Protein 5Y6H (pdb70)

InterPro domains:
  IPR009875 PilZ domain [PF07238] (112-229)
  IPR009926 Type III secretion system flagellar brake protein YcgR, PilZN domain [PF07317] (8-109)
  IPR012349 FMN-binding split barrel [G3DSA:2.30.110.10] (6-112)
  IPR023787 Type III secretion system flagellar brake protein YcgR [MF_01457] (3-239)

Radius of gyration: 13.2 Å; Cα contacts (8 Å, |Δi|>4): 223; chains: 1; bounding box: 31×25×35 Å

Organism: Escherichia coli (strain K12) (NCBI:txid83333)

Nearest PDB structures (foldseek):
  5y6h-assembly1_A  TM=1.009E+00  e=2.048E-22  Escherichia coli K-12
  5y6f-assembly1_A  TM=9.804E-01  e=1.167E-18  Escherichia coli K-12
  5kec-assembly3_A  TM=7.483E-01  e=4.874E-06  Klebsiella pneumoniae
  5ked-assembly1_D  TM=7.718E-01  e=2.531E-05  Klebsiella pneumoniae
  5ejl-assembly1_A  TM=8.462E-01  e=8.705E-05  Klebsiella pneumoniae

B-factor: mean 30.2, std 13.94, range [12.9, 83.67]

Foldseek 3Di:
DPCVQKDAALVRLLVVVVVQQVVFFWKWKDADPDIFIWTFPDDDSFKTKIGDGPDVVVRVVQQPGQKIWMWGDDPQKMKIDMFGHWDWDDDPRDIITMGTGGSMMGTDND

Sequence (110 aa):
YHEQFLKQNPLAVLGVLRDLHKAAIPLRLSWNGGQLISKLLAITPDKLVLDFGSQAEDNIAVLKAQHITITAETQGAKVEFTVEQLQQSEYLQLPAFITVPPPTLWFVLE

GO terms:
  GO:0035438 cyclic-di-GMP binding (F, IDA)
  GO:0071945 regulation of bacterial-type flagellum-dependent cell motility by regulation of motor speed (P, IGI)
  GO:0005515 protein binding (F, IPI)
  GO:0071973 bacterial-type flagellum-dependent cell motility (P, EXP)
  GO:1902201 negative regulation of bacterial-type flagellum-dependent cell motility (P, IMP)
  GO:0071973 bacterial-type flagellum-dependent cell motility (P, I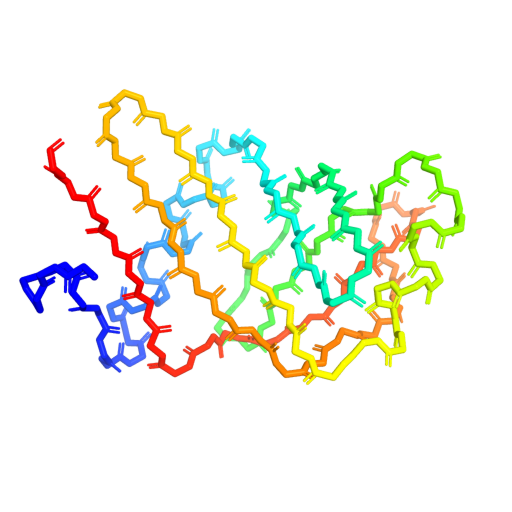MP)

Solvent-accessible surface area: 6843 Å² total; per-residue (Å²): 117,120,133,132,20,52,70,122,80,110,152,34,2,30,35,14,0,107,98,10,69,176,60,54,31,79,2,108,0,33,30,162,78,31,99,10,102,6,70,7,50,16,19,46,84,113,82,0,7,0,48,40,10,111,97,67,114,36,8,118,27,0,54,166,21,145,116,0,42,0,19,5,106,64,181,59,24,56,8,36,6,62,6,130,105,4,104,111,49,129,78,146,172,114,55,0,0,52,9,92,34,8,111,51,0,58,56,5,110,148

Structure (mmCIF, N/CA/C/O backbone):
data_5Y6H
#
_entry.id   5Y6H
#
_cell.length_a   91.960
_cell.length_b   91.960
_cell.length_c   32.530
_cell.angle_alpha   90.00
_cell.angle_beta   90.00
_cell.angle_gamma   120.00
#
_symmetry.space_group_name_H-M   'H 3'
#
loop_
_entity.id
_entity.type
_entity.pdbx_description
1 polymer 'Flagellar brake protein YcgR'
2 water water
#
loop_
_atom_site.group_PDB
_atom_site.id
_atom_site.type_symbol
_atom_site.label_atom_id
_atom_site.label_alt_id
_atom_site.label_comp_id
_atom_site.label_asym_id
_atom_site.label_entity_id
_atom_site.label_seq_id
_atom_site.pdbx_PDB_ins_code
_atom_site.Cartn_x
_atom_site.Cartn_y
_atom_site.Cartn_z
_atom_site.occupancy
_atom_site.B_iso_or_equiv
_atom_site.auth_seq_id
_atom_site.auth_comp_id
_atom_site.auth_asym_id
_atom_site.auth_atom_id
_atom_site.pdbx_PDB_model_num
ATOM 1 N N . TYR A 1 4 ? -3.690 -10.499 18.540 1.00 70.27 4 TYR A N 1
ATOM 2 C CA . TYR A 1 4 ? -5.137 -10.646 18.426 1.00 70.43 4 TYR A CA 1
ATOM 3 C C . TYR A 1 4 ? -5.749 -11.119 19.736 1.00 70.96 4 TYR A C 1
ATOM 4 O O . TYR A 1 4 ? -5.065 -11.717 20.570 1.00 69.66 4 TYR A O 1
ATOM 13 N N . HIS A 1 5 ? -7.042 -10.847 19.912 1.00 72.96 5 HIS A N 1
ATOM 14 C CA . HIS A 1 5 ? -7.752 -11.350 21.079 1.00 73.42 5 HIS A CA 1
ATOM 15 C C . HIS A 1 5 ? -7.736 -12.871 21.076 1.00 68.32 5 HIS A C 1
ATOM 16 O O . HIS A 1 5 ? -7.896 -13.508 20.031 1.00 64.85 5 HIS A O 1
ATOM 23 N N . GLU A 1 6 ? -7.544 -13.453 22.263 1.00 68.00 6 GLU A N 1
ATOM 24 C CA . GLU A 1 6 ? -7.460 -14.903 22.392 1.00 63.38 6 GLU A CA 1
ATOM 25 C C . GLU A 1 6 ? -8.741 -15.607 21.967 1.00 61.51 6 GLU A C 1
ATOM 26 O O . GLU A 1 6 ? -8.721 -16.829 21.785 1.00 57.36 6 GLU A O 1
ATOM 32 N N . GLN A 1 7 ? -9.842 -14.871 21.802 1.00 64.52 7 GLN A N 1
ATOM 33 C CA . GLN A 1 7 ? -11.076 -15.455 21.288 1.00 62.97 7 GLN A CA 1
ATOM 34 C C . GLN A 1 7 ? -10.864 -16.148 19.945 1.00 58.71 7 GLN A C 1
ATOM 35 O O . GLN A 1 7 ? -11.477 -17.185 19.666 1.00 55.69 7 GLN A O 1
ATOM 41 N N . PHE A 1 8 ? -9.996 -15.594 19.101 1.00 58.56 8 PHE A N 1
ATOM 42 C CA . PHE A 1 8 ? -9.832 -16.047 17.727 1.00 55.23 8 PHE A CA 1
ATOM 43 C C . PHE A 1 8 ? -8.775 -17.143 17.577 1.00 50.81 8 PHE A C 1
ATOM 44 O O . PHE A 1 8 ? -8.324 -17.404 16.456 1.00 48.32 8 PHE A O 1
ATOM 52 N N . LEU A 1 9 ? -8.389 -17.792 18.674 1.00 49.88 9 LEU A N 1
ATOM 53 C CA . LEU A 1 9 ? -7.334 -18.798 18.663 1.00 45.95 9 LEU A CA 1
ATOM 54 C C . LEU A 1 9 ? -7.925 -20.192 18.489 1.00 42.04 9 LEU A C 1
ATOM 55 O O . LEU A 1 9 ? -8.830 -20.586 19.230 1.00 42.58 9 LEU A O 1
ATOM 60 N N . LYS A 1 10 ? -7.419 -20.928 17.503 1.00 38.27 10 LYS A N 1
ATOM 61 C CA . LYS A 1 10 ? -7.702 -22.353 17.360 1.00 34.80 10 LYS A CA 1
ATOM 62 C C . LYS A 1 10 ? -6.468 -23.148 17.766 1.00 32.75 10 LYS A C 1
ATOM 63 O O . LYS A 1 10 ? -5.378 -22.925 17.229 1.00 31.41 10 LYS A O 1
ATOM 69 N N . GLN A 1 11 ? -6.643 -24.077 18.700 1.00 32.63 11 GLN A N 1
ATOM 70 C CA . GLN A 1 11 ? -5.513 -24.744 19.332 1.00 31.16 11 GLN A CA 1
ATOM 71 C C . GLN A 1 11 ? -5.472 -26.252 19.129 1.00 33.85 11 GLN A C 1
ATOM 72 O O . GLN A 1 11 ? -4.384 -26.813 18.974 1.00 40.69 11 GLN A O 1
ATOM 78 N N . ASN A 1 12 ? -6.636 -26.943 19.141 1.00 33.40 12 ASN A N 1
ATOM 79 C CA . ASN A 1 12 ? -6.497 -28.383 18.946 1.00 27.57 12 ASN A CA 1
ATOM 80 C C . ASN A 1 12 ? -6.436 -28.721 17.454 1.00 28.29 12 ASN A C 1
ATOM 81 O O . ASN A 1 12 ? -6.907 -27.946 16.615 1.00 27.82 12 ASN A O 1
ATOM 86 N N . PRO A 1 13 ? -5.840 -29.861 17.083 1.00 22.91 13 PRO A N 1
ATOM 87 C CA . PRO A 1 13 ? -5.584 -30.110 15.652 1.00 26.02 13 PRO A CA 1
ATOM 88 C C . PRO A 1 13 ? -6.844 -30.272 14.816 1.00 22.62 13 PRO A C 1
ATOM 89 O O . PRO A 1 13 ? -6.797 -30.009 13.608 1.00 20.29 13 PRO A O 1
ATOM 93 N N . LEU A 1 14 ? -7.963 -30.696 15.407 1.00 18.90 14 LEU A N 1
ATOM 94 C CA . LEU A 1 14 ? -9.198 -30.809 14.636 1.00 19.77 14 LEU A CA 1
ATOM 95 C C . LEU A 1 14 ? -9.712 -29.433 14.231 1.00 24.56 14 LEU A C 1
ATOM 96 O O . LEU A 1 14 ? -10.117 -29.223 13.081 1.00 21.39 14 LEU A O 1
ATOM 101 N N . ALA A 1 15 ? -9.703 -28.483 15.169 1.00 24.60 15 ALA A N 1
ATOM 102 C CA . ALA A 1 15 ? -10.189 -27.139 14.877 1.00 21.50 15 ALA A CA 1
ATOM 103 C C . ALA A 1 15 ? -9.287 -26.426 13.879 1.00 18.22 15 ALA A C 1
ATOM 104 O O . ALA A 1 15 ? -9.774 -25.678 13.022 1.00 20.51 15 ALA A O 1
ATOM 106 N N . VAL A 1 16 ? -7.970 -26.636 13.983 1.00 19.67 16 VAL A N 1
ATOM 107 C CA . VAL A 1 16 ? -7.035 -26.021 13.042 1.00 16.44 16 VAL A CA 1
ATOM 108 C C . VAL A 1 16 ? -7.277 -26.551 11.635 1.00 16.73 16 VAL A C 1
ATOM 109 O O . VAL A 1 16 ? -7.373 -25.784 10.669 1.00 17.21 16 VAL A O 1
ATOM 113 N N . LEU A 1 17 ? -7.376 -27.877 11.500 1.00 16.92 17 LEU A N 1
ATOM 114 C CA . LEU A 1 17 ? -7.586 -28.469 10.184 1.00 17.63 17 LEU A CA 1
ATOM 115 C C . LEU A 1 17 ? -8.918 -28.029 9.586 1.00 17.62 17 LEU A C 1
ATOM 116 O O . LEU A 1 17 ? -9.019 -27.818 8.373 1.00 18.41 17 LEU A O 1
ATOM 121 N N . GLY A 1 18 ? -9.949 -27.868 10.422 1.00 19.31 18 GLY A N 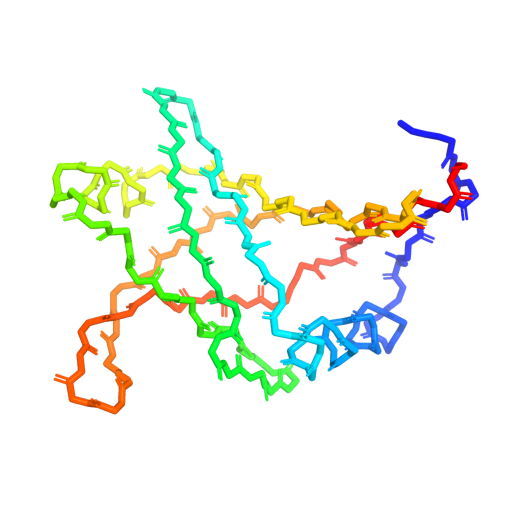1
ATOM 122 C CA . GLY A 1 18 ? -11.242 -27.442 9.906 1.00 20.23 18 GLY A CA 1
ATOM 123 C C . GLY A 1 18 ? -11.188 -26.096 9.208 1.00 20.16 18 GLY A C 1
ATOM 124 O O . GLY A 1 18 ? -11.800 -25.908 8.153 1.00 19.05 18 GLY A O 1
ATOM 125 N N . VAL A 1 19 ? -10.446 -25.144 9.778 1.00 18.57 19 VAL A N 1
ATOM 126 C CA . VAL A 1 19 ? -10.304 -23.838 9.141 1.00 17.93 19 VAL A CA 1
ATOM 127 C C . VAL A 1 19 ? -9.530 -23.965 7.836 1.00 16.31 19 VAL A C 1
ATOM 128 O O . VAL A 1 19 ? -9.864 -23.321 6.833 1.00 17.85 19 VAL A O 1
ATOM 132 N N . LEU A 1 20 ? -8.483 -24.794 7.830 1.00 17.55 20 LEU A N 1
ATOM 133 C CA . LEU A 1 20 ? -7.677 -24.964 6.626 1.00 14.81 20 LEU A CA 1
ATOM 134 C C . LEU A 1 20 ? -8.490 -25.597 5.504 1.00 17.71 20 LEU A C 1
ATOM 135 O O . LEU A 1 20 ? -8.313 -25.252 4.329 1.00 17.45 20 LEU A O 1
ATOM 140 N N . ARG A 1 21 ? -9.389 -26.527 5.848 1.00 14.46 21 ARG A N 1
ATOM 141 C CA . ARG A 1 21 ? -10.274 -27.109 4.843 1.00 19.20 21 ARG A CA 1
ATOM 142 C C . ARG A 1 21 ? -11.161 -26.042 4.213 1.00 17.06 21 ARG A C 1
ATOM 143 O O . ARG A 1 21 ? -11.358 -26.032 2.992 1.00 17.96 21 ARG A O 1
ATOM 151 N N . ASP A 1 22 ? -11.707 -25.138 5.032 1.00 20.24 22 ASP A N 1
ATOM 152 C CA . ASP A 1 22 ? -12.523 -24.048 4.502 1.00 21.10 22 ASP A CA 1
ATOM 153 C C . ASP A 1 22 ? -11.690 -23.108 3.639 1.00 22.41 22 ASP A C 1
ATOM 154 O O . ASP A 1 22 ? -12.165 -22.617 2.606 1.00 20.98 22 ASP A O 1
ATOM 159 N N . LEU A 1 23 ? -10.450 -22.841 4.056 1.00 18.46 23 LEU A N 1
ATOM 160 C CA . LEU A 1 23 ? -9.559 -21.969 3.294 1.00 14.82 23 LEU A CA 1
ATOM 161 C C . LEU A 1 23 ? -9.242 -22.558 1.926 1.00 18.58 23 LEU A C 1
ATOM 162 O O . LEU A 1 23 ? -9.242 -21.847 0.913 1.00 17.86 23 LEU A O 1
ATOM 167 N N . HIS A 1 24 ? -8.944 -23.857 1.880 1.00 14.71 24 HIS A N 1
ATOM 168 C CA . HIS A 1 24 ? -8.692 -24.524 0.607 1.00 14.17 24 HIS A CA 1
ATOM 169 C C . HIS A 1 24 ? -9.890 -24.407 -0.332 1.00 19.58 24 HIS A C 1
ATOM 170 O O . HIS A 1 24 ? -9.731 -24.124 -1.525 1.00 18.89 24 HIS A O 1
ATOM 177 N N . LYS A 1 25 ? -11.103 -24.626 0.188 1.00 18.83 25 LYS A N 1
ATOM 178 C CA . LYS A 1 25 ? -12.290 -24.578 -0.663 1.00 19.86 25 LYS A CA 1
ATOM 179 C C . LYS A 1 25 ? -12.603 -23.156 -1.116 1.00 16.50 25 LYS A C 1
ATOM 180 O O . LYS A 1 25 ? -13.032 -22.944 -2.258 1.00 19.20 25 LYS A O 1
ATOM 186 N N . ALA A 1 26 ? -12.412 -22.172 -0.234 1.00 19.23 26 ALA A N 1
ATOM 187 C CA . ALA A 1 26 ? -12.661 -20.780 -0.601 1.00 17.11 26 ALA A CA 1
ATOM 188 C C . ALA A 1 26 ? -11.716 -20.308 -1.699 1.00 18.86 26 ALA A C 1
ATOM 189 O O . ALA A 1 26 ? -12.090 -19.456 -2.515 1.00 20.46 26 ALA A O 1
ATOM 191 N N . ALA A 1 27 ? -10.491 -20.840 -1.726 1.00 16.88 27 ALA A N 1
ATOM 192 C CA . ALA A 1 27 ? -9.516 -20.560 -2.781 1.00 17.78 27 ALA A CA 1
ATOM 193 C C . ALA A 1 27 ? -9.226 -19.066 -2.903 1.00 23.90 27 ALA A C 1
ATOM 194 O O . ALA A 1 27 ? -9.135 -18.519 -4.004 1.00 24.92 27 ALA A O 1
ATOM 196 N N . ILE A 1 28 ? -9.075 -18.397 -1.766 1.00 22.64 28 ILE A N 1
ATOM 197 C CA . ILE A 1 28 ? -8.716 -16.982 -1.763 1.00 23.46 28 ILE A CA 1
ATOM 198 C C . ILE A 1 28 ? -7.197 -16.856 -1.729 1.00 23.39 28 ILE A C 1
ATOM 199 O O . ILE A 1 28 ? -6.505 -17.821 -1.365 1.00 22.11 28 ILE A O 1
ATOM 204 N N . PRO A 1 29 ? -6.632 -15.705 -2.098 1.00 22.70 29 PRO A N 1
ATOM 205 C CA . PRO A 1 29 ? -5.172 -15.571 -2.082 1.00 18.33 29 PRO A CA 1
ATOM 206 C C . PRO A 1 29 ? -4.615 -15.624 -0.670 1.00 21.75 29 PRO A C 1
ATOM 207 O O . PRO A 1 29 ? -5.267 -15.234 0.302 1.00 22.14 29 PRO A O 1
ATOM 211 N N . LEU A 1 30 ? -3.391 -16.128 -0.568 1.00 18.61 30 LEU A N 1
ATOM 212 C CA . LEU A 1 30 ? -2.630 -16.108 0.669 1.00 15.69 30 LEU A CA 1
ATOM 213 C C . LEU A 1 30 ? -1.490 -15.110 0.531 1.00 17.61 30 LEU A C 1
ATOM 214 O O . LEU A 1 30 ? -1.027 -14.826 -0.577 1.00 22.31 30 LEU A O 1
ATOM 219 N N . ARG A 1 31 ? -1.035 -14.582 1.661 1.00 20.39 31 ARG A N 1
ATOM 220 C CA . ARG A 1 31 ? 0.216 -13.839 1.717 1.00 17.38 31 ARG A CA 1
ATOM 221 C C . ARG A 1 31 ? 1.200 -14.603 2.590 1.00 17.76 31 ARG A C 1
ATOM 222 O O . ARG A 1 31 ? 0.887 -14.932 3.739 1.00 18.50 31 ARG A O 1
ATOM 230 N N . LEU A 1 32 ? 2.373 -14.901 2.034 1.00 16.63 32 LEU A N 1
ATOM 231 C CA . LEU A 1 32 ? 3.482 -15.482 2.781 1.00 20.42 32 LEU A CA 1
ATOM 232 C C . LEU A 1 32 ? 4.454 -14.361 3.113 1.00 19.70 32 LEU A C 1
ATOM 233 O O . LEU A 1 32 ? 4.947 -13.679 2.208 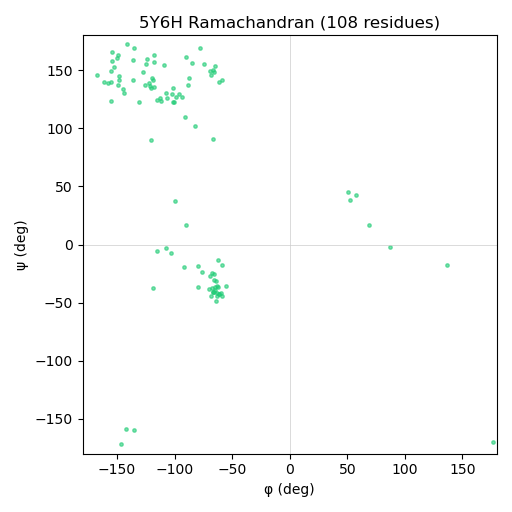1.00 21.47 32 LEU A O 1
ATOM 238 N N . SER A 1 33 ? 4.727 -14.166 4.398 1.00 17.51 33 SER A N 1
ATOM 239 C CA . SER A 1 33 ? 5.634 -13.120 4.844 1.00 18.78 33 SER A CA 1
ATOM 240 C C . SER A 1 33 ? 6.776 -13.721 5.652 1.00 24.90 33 SER A C 1
ATOM 241 O O . SER A 1 33 ? 6.568 -14.632 6.460 1.00 23.26 33 SER A O 1
ATOM 244 N N . TRP A 1 34 ? 7.985 -13.207 5.430 1.00 19.67 34 TRP A N 1
ATOM 245 C CA . TRP A 1 34 ? 9.162 -13.638 6.169 1.00 20.59 34 TRP A CA 1
ATOM 246 C C . TRP A 1 34 ? 10.033 -12.425 6.462 1.00 23.12 34 TRP A C 1
ATOM 247 O O . TRP A 1 34 ? 9.777 -11.318 5.985 1.00 27.04 34 TRP A O 1
ATOM 258 N N . ASN A 1 35 ? 11.073 -12.644 7.266 1.00 22.50 35 ASN A N 1
ATOM 259 C CA . ASN A 1 35 ? 12.029 -11.585 7.554 1.00 26.35 35 ASN A CA 1
ATOM 260 C C . ASN A 1 35 ? 12.789 -11.225 6.283 1.00 29.21 35 ASN A C 1
ATOM 261 O O . ASN A 1 35 ? 13.810 -11.845 5.969 1.00 29.84 35 ASN A O 1
ATOM 266 N N . GLY A 1 36 ? 12.283 -10.253 5.526 1.00 32.45 36 GLY A N 1
ATOM 267 C CA . GLY A 1 36 ? 12.929 -9.878 4.284 1.00 33.18 36 GLY A CA 1
ATOM 268 C C . GLY A 1 36 ? 12.011 -9.646 3.097 1.00 34.97 36 GLY A C 1
ATOM 269 O O . GLY A 1 36 ? 12.434 -9.030 2.115 1.00 31.44 36 GLY A O 1
ATOM 270 N N . GLY A 1 37 ? 10.772 -10.123 3.148 1.00 32.55 37 GLY A N 1
ATOM 271 C CA . GLY A 1 37 ? 9.879 -9.902 2.024 1.00 30.07 37 GLY A CA 1
ATOM 272 C C . GLY A 1 37 ? 8.537 -10.574 2.218 1.00 27.91 37 GLY A C 1
ATOM 273 O O . GLY A 1 37 ? 8.210 -11.057 3.305 1.00 20.92 37 GLY A O 1
ATOM 274 N N . GLN A 1 38 ? 7.755 -10.581 1.135 1.00 25.23 38 GLN A N 1
ATOM 275 C CA . GLN A 1 38 ? 6.435 -11.201 1.110 1.00 24.12 38 GLN A CA 1
ATOM 276 C C . GLN A 1 38 ? 6.097 -11.608 -0.320 1.00 23.02 38 GLN A C 1
ATOM 277 O O . GLN A 1 38 ? 6.659 -11.081 -1.284 1.00 22.61 38 GLN A O 1
ATOM 283 N N . LEU A 1 39 ? 5.170 -12.559 -0.451 1.00 18.04 39 LEU A N 1
ATOM 284 C CA . LEU A 1 39 ? 4.689 -12.975 -1.764 1.00 16.84 39 LEU A CA 1
ATOM 285 C C . LEU A 1 39 ? 3.241 -13.432 -1.654 1.00 20.33 39 LEU A C 1
ATOM 286 O O . LEU A 1 39 ? 2.740 -13.721 -0.565 1.00 22.09 39 LEU A O 1
ATOM 291 N N . ILE A 1 40 ? 2.577 -13.508 -2.807 1.00 21.19 40 ILE A N 1
ATOM 292 C CA . ILE A 1 40 ? 1.175 -13.909 -2.893 1.00 20.80 40 ILE A CA 1
ATOM 293 C C . ILE A 1 40 ? 1.114 -15.354 -3.371 1.00 20.68 40 ILE A C 1
ATOM 294 O O . ILE A 1 40 ? 1.737 -15.707 -4.382 1.00 19.48 40 ILE A O 1
ATOM 299 N N . SER A 1 41 ? 0.367 -16.184 -2.651 1.00 19.11 41 SER A N 1
ATOM 300 C CA . SER A 1 41 ? 0.309 -17.619 -2.923 1.00 16.07 41 SER A CA 1
ATOM 301 C C . SER A 1 41 ? -1.153 -18.057 -2.867 1.00 19.25 41 SER A C 1
ATOM 302 O O . SER A 1 41 ? -2.076 -17.247 -3.015 1.00 19.38 41 SER A O 1
ATOM 305 N N . LYS A 1 42 ? -1.357 -19.344 -2.667 1.00 18.58 42 LYS A N 1
ATOM 306 C CA . LYS A 1 42 ? -2.672 -19.945 -2.585 1.00 20.24 42 LYS A CA 1
ATOM 307 C C . LYS A 1 42 ? -2.566 -21.378 -2.031 1.00 15.78 42 LYS A C 1
ATOM 308 O O . LYS A 1 42 ? -1.609 -22.046 -2.285 1.00 17.23 42 LYS A O 1
ATOM 314 N N . LEU A 1 43 ? -3.557 -21.806 -1.260 1.00 16.43 43 LEU A N 1
ATOM 315 C CA . LEU A 1 43 ? -3.549 -23.157 -0.702 1.00 16.46 43 LEU A CA 1
ATOM 316 C C . LEU A 1 43 ? -4.067 -24.118 -1.767 1.00 21.09 43 LEU A C 1
ATOM 317 O O . LEU A 1 43 ? -5.275 -24.218 -2.003 1.00 18.72 43 LEU A O 1
ATOM 322 N N . LEU A 1 44 ? -3.140 -24.835 -2.408 1.00 20.29 44 LEU A N 1
ATOM 323 C CA . LEU A 1 44 ? -3.479 -25.695 -3.538 1.00 18.35 44 LEU A CA 1
ATOM 324 C C . LEU A 1 44 ? -4.079 -27.020 -3.089 1.00 19.51 44 LEU A C 1
ATOM 325 O O . LEU A 1 44 ? -4.974 -27.557 -3.751 1.00 20.32 44 LEU A O 1
ATOM 330 N N . ALA A 1 45 ? -3.588 -27.569 -1.981 1.00 20.80 45 ALA A N 1
ATOM 331 C CA . ALA A 1 45 ? -4.019 -28.882 -1.534 1.00 25.02 45 ALA A CA 1
ATOM 332 C C . ALA A 1 45 ? -3.861 -28.973 -0.025 1.00 19.40 45 ALA A C 1
ATOM 333 O O . ALA A 1 45 ? -3.014 -28.296 0.568 1.00 17.94 45 ALA A O 1
ATOM 335 N N . ILE A 1 46 ? -4.682 -29.823 0.589 1.00 21.00 46 ILE A N 1
ATOM 336 C CA . ILE A 1 46 ? -4.705 -29.972 2.039 1.00 24.02 46 ILE A CA 1
ATOM 337 C C . ILE A 1 46 ? -4.977 -31.431 2.390 1.00 23.43 46 ILE A C 1
ATOM 338 O O . ILE A 1 46 ? -5.846 -32.074 1.789 1.00 21.12 46 ILE A O 1
ATOM 343 N N . THR A 1 47 ? -4.197 -31.965 3.337 1.00 18.44 47 THR A N 1
ATOM 344 C CA . THR A 1 47 ? -4.445 -33.256 3.970 1.00 20.21 47 THR A CA 1
ATOM 345 C C . THR A 1 47 ? -4.228 -33.069 5.468 1.00 16.31 47 THR A C 1
ATOM 346 O O . THR A 1 47 ? -3.725 -32.016 5.881 1.00 18.75 47 THR A O 1
ATOM 350 N N . PRO A 1 48 ? -4.590 -34.037 6.318 1.00 18.14 48 PRO A N 1
ATOM 351 C CA . PRO A 1 48 ? -4.281 -33.889 7.750 1.00 19.13 48 PRO A CA 1
ATOM 352 C C . PRO A 1 48 ? -2.800 -33.730 8.041 1.00 17.82 48 PRO A C 1
ATOM 353 O O . PRO A 1 48 ? -2.446 -33.257 9.128 1.00 19.98 48 PRO A O 1
ATOM 357 N N . ASP A 1 49 ? -1.922 -34.090 7.104 1.00 17.07 49 ASP A N 1
ATOM 358 C CA . ASP A 1 49 ? -0.491 -34.075 7.352 1.00 17.03 49 ASP A CA 1
ATOM 359 C C . ASP A 1 49 ? 0.285 -33.069 6.510 1.00 20.42 49 ASP A C 1
ATOM 360 O O . ASP A 1 49 ? 1.487 -32.903 6.746 1.00 20.48 49 ASP A O 1
ATOM 365 N N . LYS A 1 50 ? -0.347 -32.384 5.555 1.00 18.43 50 LYS A N 1
ATOM 366 C CA . LYS A 1 50 ? 0.443 -31.532 4.674 1.00 19.77 50 LYS A CA 1
ATOM 367 C C . LYS A 1 50 ? -0.398 -30.410 4.077 1.00 18.37 50 LYS A C 1
ATOM 368 O O . LYS A 1 50 ? -1.605 -30.554 3.864 1.00 17.74 50 LYS A O 1
ATOM 374 N N . LEU A 1 51 ? 0.269 -29.285 3.822 1.00 17.30 51 LEU A N 1
ATOM 375 C CA . LEU A 1 51 ? -0.256 -28.175 3.038 1.00 12.90 51 LEU A CA 1
ATOM 376 C C . LEU A 1 51 ? 0.620 -28.001 1.807 1.00 15.67 51 LEU A C 1
ATOM 377 O O . LEU A 1 51 ? 1.850 -28.014 1.910 1.00 20.12 51 LEU A O 1
ATOM 382 N N . VAL A 1 52 ? -0.006 -27.817 0.648 1.00 14.86 52 VAL A N 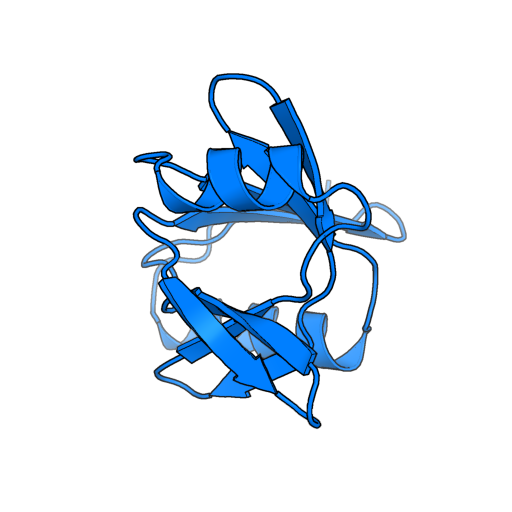1
ATOM 383 C CA . VAL A 1 52 ? 0.706 -27.521 -0.593 1.00 16.15 52 VAL A CA 1
ATOM 384 C C . VAL A 1 52 ? 0.369 -26.091 -0.988 1.00 18.63 52 VAL A C 1
ATOM 385 O O . VAL A 1 52 ? -0.809 -25.753 -1.152 1.00 16.48 52 VAL A O 1
ATOM 389 N N . LEU A 1 53 ? 1.396 -25.253 -1.145 1.00 15.98 53 LEU A N 1
ATOM 390 C CA . LEU A 1 53 ? 1.228 -23.829 -1.409 1.00 16.24 53 LEU A CA 1
ATOM 391 C C . LEU A 1 53 ? 1.846 -23.458 -2.752 1.00 17.66 53 LEU A C 1
ATOM 392 O O . LEU A 1 53 ? 2.918 -23.954 -3.110 1.00 21.91 53 LEU A O 1
ATOM 397 N N . ASP A 1 54 ? 1.177 -22.567 -3.482 1.00 17.81 54 ASP A N 1
ATOM 398 C CA . ASP A 1 54 ? 1.674 -22.126 -4.780 1.00 18.33 54 ASP A CA 1
ATOM 399 C C . ASP A 1 54 ? 2.944 -21.290 -4.633 1.00 18.41 54 ASP A C 1
ATOM 400 O O . ASP A 1 54 ? 3.116 -20.539 -3.667 1.00 17.67 54 ASP A O 1
ATOM 405 N N . PHE A 1 55 ? 3.842 -21.430 -5.608 1.00 20.52 55 PHE A N 1
ATOM 406 C CA . PHE A 1 55 ? 4.979 -20.525 -5.718 1.00 19.10 55 PHE A CA 1
ATOM 407 C C . PHE A 1 55 ? 4.498 -19.112 -6.027 1.00 23.24 55 PHE A C 1
ATOM 408 O O . PHE A 1 55 ? 3.430 -18.909 -6.611 1.00 21.12 55 PHE A O 1
ATOM 416 N N . GLY A 1 56 ? 5.302 -18.123 -5.629 1.00 22.27 56 GLY A N 1
ATOM 417 C CA . GLY A 1 56 ? 5.098 -16.772 -6.102 1.00 22.05 56 GLY A CA 1
ATOM 418 C C . GLY A 1 56 ? 5.619 -16.598 -7.518 1.00 22.15 56 GLY A C 1
ATOM 419 O O . GLY A 1 56 ? 6.309 -17.454 -8.070 1.00 22.64 56 GLY A O 1
ATOM 420 N N . SER A 1 57 ? 5.278 -15.457 -8.120 1.00 23.29 57 SER A N 1
ATOM 421 C CA . SER A 1 57 ? 5.667 -15.214 -9.503 1.00 25.15 57 SER A CA 1
ATOM 422 C C . SER A 1 57 ? 7.139 -14.845 -9.663 1.00 26.75 57 SER A C 1
ATOM 423 O O . SER A 1 57 ? 7.691 -15.040 -10.751 1.00 29.25 57 SER A O 1
ATOM 426 N N . GLN A 1 58 ? 7.788 -14.324 -8.622 1.00 25.45 58 GLN A N 1
ATOM 427 C CA . GLN A 1 58 ? 9.180 -13.890 -8.704 1.00 24.12 58 GLN A CA 1
ATOM 428 C C . GLN A 1 58 ? 10.077 -14.950 -8.077 1.00 27.91 58 GLN A C 1
ATOM 429 O O . GLN A 1 58 ? 9.915 -15.286 -6.899 1.00 24.86 58 GLN A O 1
ATOM 435 N N . ALA A 1 59 ? 11.035 -15.454 -8.862 1.00 25.47 59 ALA A N 1
ATOM 436 C CA . ALA A 1 59 ? 11.850 -16.585 -8.426 1.00 25.71 59 ALA A 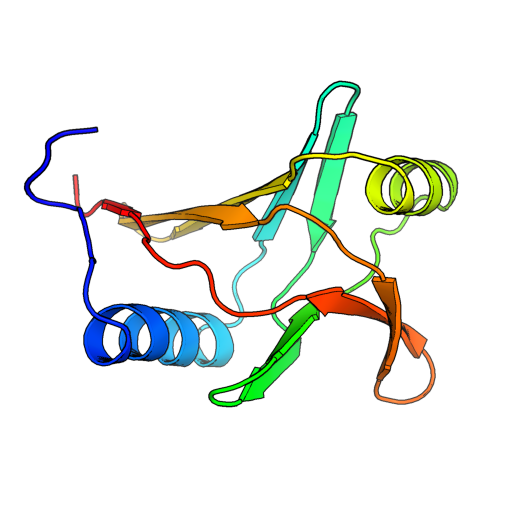CA 1
ATOM 437 C C . ALA A 1 59 ? 12.663 -16.254 -7.180 1.00 25.47 59 ALA A C 1
ATOM 438 O O . ALA A 1 59 ? 12.857 -17.114 -6.313 1.00 23.33 59 ALA A O 1
ATOM 440 N N . GLU A 1 60 ? 13.161 -15.018 -7.074 1.00 19.20 60 GLU A N 1
ATOM 441 C CA . GLU A 1 60 ? 13.966 -14.666 -5.909 1.00 19.16 60 GLU A CA 1
ATOM 442 C C . GLU A 1 60 ? 13.144 -14.697 -4.625 1.00 20.46 60 GLU A C 1
ATOM 443 O O . GLU A 1 60 ? 13.687 -14.982 -3.551 1.00 21.59 60 GLU A O 1
ATOM 449 N N . ASP A 1 61 ? 11.841 -14.412 -4.711 1.00 24.05 61 ASP A N 1
ATOM 450 C CA . ASP A 1 61 ? 10.981 -14.524 -3.535 1.00 20.91 61 ASP A CA 1
ATOM 451 C C . ASP A 1 61 ? 10.852 -15.972 -3.084 1.00 20.87 61 ASP A C 1
ATOM 452 O O . ASP A 1 61 ? 10.870 -16.261 -1.882 1.00 18.63 61 ASP A O 1
ATOM 457 N N . ASN A 1 62 ? 10.712 -16.896 -4.034 1.00 22.36 62 ASN A N 1
ATOM 458 C CA . ASN A 1 62 ? 10.576 -18.302 -3.676 1.00 15.83 62 ASN A CA 1
ATOM 459 C C . ASN A 1 62 ? 11.850 -18.835 -3.031 1.00 17.35 62 ASN A C 1
ATOM 460 O O . ASN A 1 62 ? 11.790 -19.577 -2.042 1.00 19.97 62 ASN A O 1
ATOM 465 N N . ILE A 1 63 ? 13.013 -18.452 -3.564 1.00 15.90 63 ILE A N 1
ATOM 466 C CA . ILE A 1 63 ? 14.284 -18.861 -2.966 1.00 17.59 63 ILE A CA 1
ATOM 467 C C . ILE A 1 63 ? 14.427 -18.293 -1.559 1.00 20.64 63 ILE A C 1
ATOM 468 O O . ILE A 1 63 ? 14.894 -18.981 -0.641 1.00 21.90 63 ILE A O 1
ATOM 473 N N . ALA A 1 64 ? 14.037 -17.028 -1.367 1.00 19.70 64 ALA A N 1
ATOM 474 C CA . ALA A 1 64 ? 14.109 -16.426 -0.038 1.00 22.31 64 ALA A CA 1
ATOM 475 C C . ALA A 1 64 ? 13.225 -17.171 0.952 1.00 19.07 64 ALA A C 1
ATOM 476 O O . ALA A 1 64 ? 13.637 -17.433 2.089 1.00 23.01 64 ALA A O 1
ATOM 478 N N . VAL A 1 65 ? 12.019 -17.522 0.518 1.00 17.79 65 VAL A N 1
ATOM 479 C CA . VAL A 1 65 ? 11.069 -18.234 1.369 1.00 23.92 65 VAL A CA 1
ATOM 480 C C . VAL A 1 65 ? 11.495 -19.661 1.718 1.00 27.42 65 VAL A C 1
ATOM 481 O O . VAL A 1 65 ? 11.065 -20.205 2.735 1.00 20.91 65 VAL A O 1
ATOM 485 N N . LEU A 1 66 ? 12.332 -20.267 0.881 1.00 21.90 66 LEU A N 1
ATOM 486 C CA . LEU A 1 66 ? 12.781 -21.630 1.130 1.00 16.15 66 LEU A CA 1
ATOM 487 C C . LEU A 1 66 ? 13.896 -21.705 2.167 1.00 24.96 66 LEU A C 1
ATOM 488 O O . LEU A 1 66 ? 14.136 -22.784 2.720 1.00 28.07 66 LEU A O 1
ATOM 493 N N . LYS A 1 67 ? 14.583 -20.596 2.439 1.00 22.76 67 LYS A N 1
ATOM 494 C CA . LYS A 1 67 ? 15.622 -20.558 3.458 1.00 23.23 67 LYS A CA 1
ATOM 495 C C . LYS A 1 67 ? 15.193 -19.804 4.705 1.00 26.74 67 LYS A C 1
ATOM 496 O O . LYS A 1 67 ? 15.964 -19.737 5.668 1.00 25.95 67 LYS A O 1
ATOM 502 N N . ALA A 1 68 ? 13.991 -19.235 4.715 1.00 25.25 68 ALA A N 1
ATOM 503 C CA . ALA A 1 68 ? 13.497 -18.557 5.903 1.00 23.65 68 ALA A CA 1
ATOM 504 C C . ALA A 1 68 ? 13.203 -19.565 7.009 1.00 25.67 68 ALA A C 1
ATOM 505 O O . ALA A 1 68 ? 12.850 -20.721 6.757 1.00 26.85 68 ALA A O 1
ATOM 507 N N . GLN A 1 69 ? 13.359 -19.118 8.252 1.00 24.39 69 GLN A N 1
ATOM 508 C CA . GLN A 1 69 ? 13.171 -20.011 9.385 1.00 38.41 69 GLN A CA 1
ATOM 509 C C . GLN A 1 69 ? 11.844 -19.816 10.096 1.00 35.50 69 GLN A C 1
ATOM 510 O O . GLN A 1 69 ? 11.519 -20.605 10.990 1.00 34.76 69 GLN A O 1
ATOM 516 N N . HIS A 1 70 ? 11.081 -18.789 9.732 1.00 26.21 70 HIS A N 1
ATOM 517 C CA . HIS A 1 70 ? 9.687 -18.686 10.134 1.00 29.82 70 HIS A CA 1
ATOM 518 C C . HIS A 1 70 ? 8.943 -17.949 9.033 1.00 30.73 70 HIS A C 1
ATOM 519 O O . HIS A 1 70 ? 9.451 -16.968 8.485 1.00 31.06 70 HIS A O 1
ATOM 526 N N . ILE A 1 71 ? 7.751 -18.438 8.701 1.00 22.52 71 ILE A N 1
ATOM 527 C CA . ILE A 1 71 ? 6.939 -17.884 7.623 1.00 19.23 71 ILE A CA 1
ATOM 528 C C . ILE A 1 71 ? 5.532 -17.675 8.163 1.00 24.33 71 ILE A C 1
ATOM 529 O O . ILE A 1 71 ? 4.902 -18.626 8.641 1.00 24.05 71 ILE A O 1
ATOM 534 N N . THR A 1 72 ? 5.042 -16.440 8.091 1.00 18.74 72 THR A N 1
ATOM 535 C CA . THR A 1 72 ? 3.689 -16.101 8.515 1.00 21.34 72 THR A CA 1
ATOM 536 C C . THR A 1 72 ? 2.761 -16.112 7.308 1.00 21.12 72 THR A C 1
ATOM 537 O O . THR A 1 72 ? 3.056 -15.486 6.284 1.00 23.43 72 THR A O 1
ATOM 541 N N . ILE A 1 73 ? 1.644 -16.823 7.428 1.00 17.62 73 ILE A N 1
ATOM 542 C CA . ILE A 1 73 ? 0.684 -16.977 6.343 1.00 18.43 73 ILE A CA 1
ATOM 543 C C . ILE A 1 73 ? -0.602 -16.265 6.738 1.00 17.08 73 ILE A C 1
ATOM 544 O O . ILE A 1 73 ? -1.150 -16.517 7.819 1.00 17.92 73 ILE A O 1
ATOM 549 N N . THR A 1 74 ? -1.072 -15.360 5.869 1.00 19.48 74 THR A N 1
ATOM 550 C CA . THR A 1 74 ? -2.275 -14.571 6.112 1.00 20.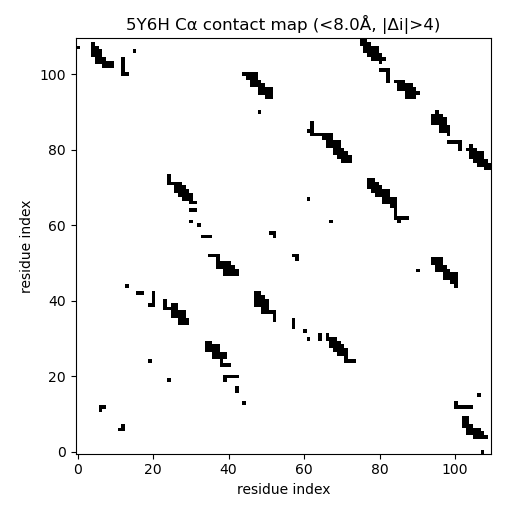23 74 THR A CA 1
ATOM 551 C C . THR A 1 74 ? -3.234 -14.686 4.935 1.00 16.56 74 THR A C 1
ATOM 552 O O . THR A 1 74 ? -2.816 -14.814 3.781 1.00 24.89 74 THR A O 1
ATOM 556 N N . ALA A 1 75 ? -4.528 -14.613 5.236 1.00 17.80 75 ALA A N 1
ATOM 557 C CA . ALA A 1 75 ? -5.559 -14.613 4.209 1.00 17.53 75 ALA A CA 1
ATOM 558 C C . ALA A 1 75 ? -6.806 -13.976 4.800 1.00 17.43 75 ALA A C 1
ATOM 559 O O . ALA A 1 75 ? -7.142 -14.227 5.960 1.00 21.51 75 ALA A O 1
ATOM 561 N N . GLU A 1 76 ? -7.484 -13.143 4.015 1.00 17.36 76 GLU A N 1
ATOM 562 C CA . GLU A 1 76 ? -8.663 -12.478 4.547 1.00 20.51 76 GLU A CA 1
ATOM 563 C C . GLU A 1 76 ? -9.690 -12.230 3.453 1.00 20.98 76 GLU A C 1
ATOM 564 O O . GLU A 1 76 ? -9.346 -11.960 2.299 1.00 22.54 76 GLU A O 1
ATOM 570 N N . THR A 1 77 ? -10.962 -12.327 3.841 1.00 20.66 77 THR A N 1
ATOM 571 C CA . THR A 1 77 ? -12.077 -11.967 2.977 1.00 17.40 77 THR A CA 1
ATOM 572 C C . THR A 1 77 ? -13.276 -11.607 3.848 1.00 24.15 77 THR A C 1
ATOM 573 O O . THR A 1 77 ? -13.516 -12.242 4.879 1.00 22.52 77 THR A O 1
ATOM 577 N N . GLN A 1 78 ? -14.000 -10.564 3.439 1.00 22.32 78 GLN A N 1
ATOM 578 C CA . GLN A 1 78 ? -15.259 -10.168 4.075 1.00 21.93 78 GLN A CA 1
ATOM 579 C C . GLN A 1 78 ? -15.110 -9.995 5.587 1.00 25.84 78 GLN A C 1
ATOM 580 O O . GLN A 1 78 ? -15.997 -10.350 6.365 1.00 30.96 78 GLN A O 1
ATOM 586 N N . GLY A 1 79 ? -13.972 -9.444 6.008 1.00 26.34 79 GLY A N 1
ATOM 587 C CA . GLY A 1 79 ? -13.745 -9.126 7.404 1.00 31.70 79 GLY A CA 1
ATOM 588 C C . GLY A 1 79 ? -13.186 -10.245 8.258 1.00 30.31 79 GLY A C 1
ATOM 589 O O . GLY A 1 79 ? -12.945 -10.024 9.453 1.00 31.77 79 GLY A O 1
ATOM 590 N N . ALA A 1 80 ? -12.978 -11.432 7.698 1.00 26.67 80 ALA A N 1
ATOM 591 C CA . ALA A 1 80 ? -12.428 -12.567 8.427 1.00 22.48 80 ALA A CA 1
ATOM 592 C C . ALA A 1 80 ? -10.999 -12.813 7.969 1.00 21.76 80 ALA A C 1
ATOM 593 O O . ALA A 1 80 ? -10.743 -12.909 6.765 1.00 27.65 80 ALA A O 1
ATOM 595 N N . LYS A 1 81 ? -10.076 -12.934 8.923 1.00 23.13 81 LYS A N 1
ATOM 596 C CA . LYS A 1 81 ? -8.662 -13.117 8.622 1.00 20.27 81 LYS A CA 1
ATOM 597 C C . LYS A 1 81 ? -8.158 -14.425 9.216 1.00 19.74 81 LYS A C 1
ATOM 598 O O . LYS A 1 81 ? -8.439 -14.737 10.378 1.00 23.60 81 LYS A O 1
ATOM 604 N N . VAL A 1 82 ? -7.410 -15.178 8.417 1.00 18.24 82 VAL A N 1
ATOM 605 C CA . VAL A 1 82 ? -6.677 -16.351 8.876 1.00 17.93 82 VAL A CA 1
ATOM 606 C C . VAL A 1 82 ? -5.217 -15.952 9.031 1.00 18.18 82 VAL A C 1
ATOM 607 O O . VAL A 1 82 ? -4.661 -15.278 8.157 1.00 19.83 82 VAL A O 1
ATOM 611 N N . GLU A 1 83 ? -4.596 -16.343 10.145 1.00 16.60 83 GLU A N 1
ATOM 612 C CA . GLU A 1 83 ? -3.169 -16.102 10.335 1.00 17.74 83 GLU A CA 1
ATOM 613 C C . GLU A 1 83 ? -2.542 -17.265 11.090 1.00 16.82 83 GLU A C 1
ATOM 614 O O . GLU A 1 83 ? -3.059 -17.683 12.130 1.00 19.48 83 GLU A O 1
ATOM 620 N N . PHE A 1 84 ? -1.435 -17.786 10.566 1.00 15.92 84 PHE A N 1
ATOM 621 C CA . PHE A 1 84 ? -0.671 -18.807 11.270 1.00 16.51 84 PHE A CA 1
ATOM 622 C C . PHE A 1 84 ? 0.771 -18.742 10.789 1.00 19.62 84 PHE A C 1
ATOM 623 O O . PHE A 1 84 ? 1.084 -18.105 9.781 1.00 22.40 84 PHE A O 1
ATOM 631 N N . THR A 1 85 ? 1.654 -19.395 11.541 1.00 17.49 85 THR A N 1
ATOM 632 C CA . THR A 1 85 ? 3.080 -19.391 11.250 1.00 16.43 85 THR A CA 1
ATOM 633 C C . THR A 1 85 ? 3.578 -20.824 11.155 1.00 25.91 85 THR A C 1
ATOM 634 O O . THR A 1 85 ? 3.199 -21.677 11.963 1.00 22.61 85 THR A O 1
ATOM 638 N N . VAL A 1 86 ? 4.415 -21.087 10.152 1.00 21.19 86 VAL A N 1
ATOM 639 C CA . VAL A 1 86 ? 5.079 -22.374 10.001 1.00 18.77 86 VAL A CA 1
ATOM 640 C C . VAL A 1 86 ? 6.583 -22.153 10.100 1.00 23.14 86 VAL A C 1
ATOM 641 O O . VAL A 1 86 ? 7.096 -21.054 9.873 1.00 21.51 86 VAL A O 1
ATOM 645 N N . GLU A 1 87 ? 7.296 -23.221 10.449 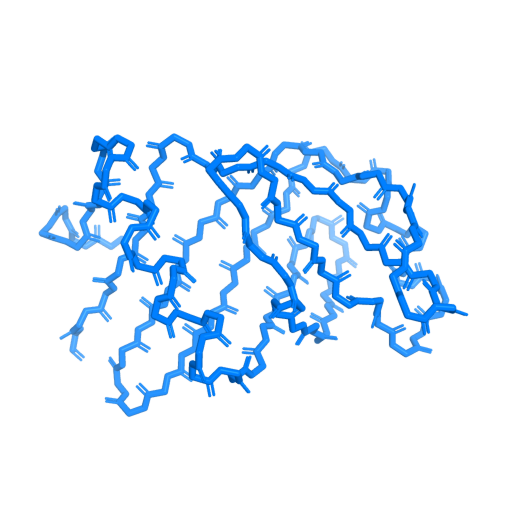1.00 32.30 87 GLU A N 1
ATOM 646 C CA . GLU A 1 87 ? 8.724 -23.106 10.713 1.00 31.52 87 GLU A CA 1
ATOM 647 C C . GLU A 1 87 ? 9.588 -23.369 9.491 1.00 31.56 87 GLU A C 1
ATOM 648 O O . GLU A 1 87 ? 10.752 -22.953 9.473 1.00 34.60 87 GLU A O 1
ATOM 654 N N . GLN A 1 88 ? 9.051 -24.036 8.472 1.00 29.90 88 GLN A N 1
ATOM 655 C CA . GLN A 1 88 ? 9.859 -24.453 7.337 1.00 29.83 88 GLN A CA 1
ATOM 656 C C . GLN A 1 88 ? 8.952 -24.756 6.153 1.00 31.31 88 GLN A C 1
ATOM 657 O O . GLN A 1 88 ? 7.869 -25.325 6.322 1.00 34.29 88 GLN A O 1
ATOM 663 N N . LEU A 1 89 ? 9.395 -24.354 4.965 1.00 26.57 89 LEU A N 1
ATOM 664 C CA . LEU A 1 89 ? 8.823 -24.819 3.713 1.00 26.27 89 LEU A CA 1
ATOM 665 C C . LEU A 1 89 ? 9.898 -25.533 2.911 1.00 28.29 89 LEU A C 1
ATOM 666 O O . LEU A 1 89 ? 11.067 -25.135 2.931 1.00 28.08 89 LEU A O 1
ATOM 671 N N . GLN A 1 90 ? 9.504 -26.598 2.222 1.00 26.40 90 GLN A N 1
ATOM 672 C CA . GLN A 1 90 ? 10.380 -27.282 1.288 1.00 25.80 90 GLN A CA 1
ATOM 673 C C . GLN A 1 90 ? 9.779 -27.205 -0.108 1.00 27.57 90 GLN A C 1
ATOM 674 O O . GLN A 1 90 ? 8.596 -26.904 -0.280 1.00 25.22 90 GLN A O 1
ATOM 680 N N . GLN A 1 91 ? 10.604 -27.463 -1.117 1.00 25.56 91 GLN A N 1
ATOM 681 C CA . GLN A 1 91 ? 10.119 -27.444 -2.488 1.00 25.79 91 GLN A CA 1
ATOM 682 C C . GLN A 1 91 ? 9.596 -28.820 -2.872 1.00 28.13 91 GLN A C 1
ATOM 683 O O . GLN A 1 91 ? 10.208 -29.844 -2.556 1.00 25.72 91 GLN A O 1
ATOM 689 N N . SER A 1 92 ? 8.456 -28.837 -3.549 1.00 24.95 92 SER A N 1
ATOM 690 C CA . SER A 1 92 ? 7.853 -30.076 -4.019 1.00 26.41 92 SER A CA 1
ATOM 691 C C . SER A 1 92 ? 7.242 -29.801 -5.389 1.00 25.55 92 SER A C 1
ATOM 692 O O . SER A 1 92 ? 7.598 -28.839 -6.079 1.00 24.18 92 SER A O 1
ATOM 695 N N . GLU A 1 93 ? 6.290 -30.641 -5.777 1.00 26.90 93 GLU A N 1
ATOM 696 C CA . GLU A 1 93 ? 5.675 -30.615 -7.095 1.00 27.33 93 GLU A CA 1
ATOM 697 C C . GLU A 1 93 ? 4.172 -30.780 -6.939 1.00 28.33 93 GLU A C 1
ATOM 698 O O . GLU A 1 93 ? 3.716 -31.560 -6.099 1.00 34.64 93 GLU A O 1
ATOM 704 N N . TYR A 1 94 ? 3.404 -30.055 -7.751 1.00 27.01 94 TYR A N 1
ATOM 705 C CA . TYR A 1 94 ? 1.953 -30.205 -7.754 1.00 28.27 94 TYR A CA 1
ATOM 706 C C . TYR A 1 94 ? 1.414 -29.775 -9.108 1.00 27.36 94 TYR A C 1
ATOM 707 O O . TYR A 1 94 ? 1.646 -28.639 -9.535 1.00 25.62 94 TYR A O 1
ATOM 716 N N . LEU A 1 95 ? 0.691 -30.682 -9.764 1.00 28.60 95 LEU A N 1
ATOM 717 C CA . LEU A 1 95 ? 0.117 -30.439 -11.088 1.00 30.22 95 LEU A CA 1
ATOM 718 C C . LEU A 1 95 ? 1.170 -29.901 -12.055 1.00 29.82 95 LEU A C 1
ATOM 719 O O . LEU A 1 95 ? 0.941 -28.933 -12.783 1.00 29.38 95 LEU A O 1
ATOM 724 N N . GLN A 1 96 ? 2.346 -30.532 -12.037 1.00 25.88 96 GLN A N 1
ATOM 725 C CA . GLN A 1 96 ? 3.470 -30.286 -12.940 1.00 28.33 96 GLN A CA 1
ATOM 726 C C . GLN A 1 96 ? 4.146 -28.934 -12.729 1.00 29.63 96 GLN A C 1
ATOM 727 O O . GLN A 1 96 ? 4.910 -28.489 -13.598 1.00 24.81 96 GLN A O 1
ATOM 733 N N . LEU A 1 97 ? 3.913 -28.277 -11.596 1.00 25.39 97 LEU A N 1
ATOM 734 C CA . LEU A 1 97 ? 4.562 -27.018 -11.271 1.00 26.17 97 LEU A CA 1
ATOM 735 C C . LEU A 1 97 ? 5.271 -27.122 -9.924 1.00 26.43 97 LEU A C 1
ATOM 736 O O . LEU A 1 97 ? 4.892 -27.947 -9.087 1.00 24.76 97 LEU A O 1
ATOM 741 N N . PRO A 1 98 ? 6.301 -26.310 -9.684 1.00 24.45 98 PRO A N 1
ATOM 742 C CA . PRO A 1 98 ? 6.896 -26.273 -8.344 1.00 23.71 98 PRO A CA 1
ATOM 743 C C . PRO A 1 98 ? 5.909 -25.707 -7.336 1.00 21.52 98 PRO A C 1
ATOM 744 O O . PRO A 1 98 ? 5.070 -24.862 -7.659 1.00 24.47 98 PRO A O 1
ATOM 748 N N . ALA A 1 99 ? 6.019 -26.185 -6.099 1.00 20.23 99 ALA A N 1
ATOM 749 C CA . ALA A 1 99 ? 5.147 -25.738 -5.022 1.00 22.93 99 ALA A CA 1
ATOM 750 C C . ALA A 1 99 ? 5.902 -25.826 -3.705 1.00 25.41 99 ALA A C 1
ATOM 751 O O . ALA A 1 99 ? 6.905 -26.536 -3.591 1.00 24.25 99 ALA A O 1
ATOM 753 N N . PHE A 1 100 ? 5.413 -25.088 -2.709 1.00 19.20 100 PHE A N 1
ATOM 754 C CA . PHE A 1 100 ? 5.885 -25.242 -1.339 1.00 18.56 100 PHE A CA 1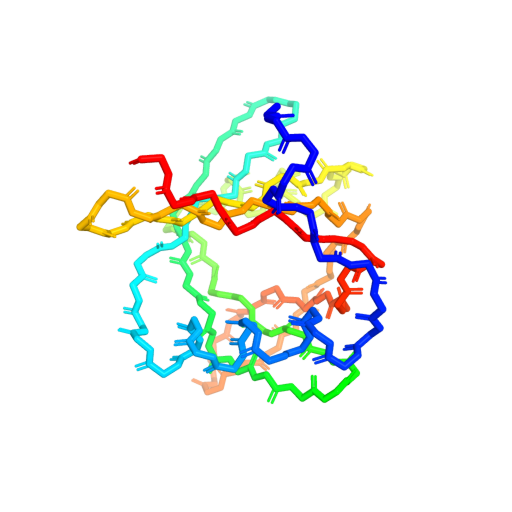
ATOM 755 C C . PHE A 1 100 ? 5.084 -26.335 -0.646 1.00 19.80 100 PHE A C 1
ATOM 756 O O . PHE A 1 100 ? 3.873 -26.462 -0.854 1.00 19.61 100 PHE A O 1
ATOM 764 N N . ILE A 1 101 ? 5.759 -27.109 0.202 1.00 19.66 101 ILE A N 1
ATOM 765 C CA . ILE A 1 101 ? 5.094 -28.049 1.095 1.00 18.25 101 ILE A CA 1
ATOM 766 C C . ILE A 1 101 ? 5.456 -27.689 2.529 1.00 18.47 101 ILE A C 1
ATOM 767 O O . ILE A 1 101 ? 6.611 -27.366 2.830 1.00 20.47 101 ILE A O 1
ATOM 772 N N . THR A 1 102 ? 4.456 -27.716 3.403 1.00 17.14 102 THR A N 1
ATOM 773 C CA . THR A 1 102 ? 4.668 -27.566 4.835 1.00 19.03 102 THR A CA 1
ATOM 774 C C . THR A 1 102 ? 3.618 -28.415 5.545 1.00 19.19 102 THR A C 1
ATOM 775 O O . THR A 1 102 ? 2.903 -29.199 4.912 1.00 18.59 102 THR A O 1
ATOM 779 N N . VAL A 1 103 ? 3.536 -28.287 6.863 1.00 17.14 103 VAL A N 1
ATOM 780 C CA . VAL A 1 103 ? 2.634 -29.118 7.659 1.00 18.24 103 VAL A CA 1
ATOM 781 C C . VAL A 1 103 ? 1.730 -28.193 8.460 1.00 16.52 103 VAL A C 1
ATOM 782 O O . VAL A 1 103 ? 2.047 -27.006 8.653 1.00 18.34 103 VAL A O 1
ATOM 786 N N . PRO A 1 104 ? 0.582 -28.691 8.920 1.00 17.65 104 PRO A N 1
ATOM 787 C CA . PRO A 1 104 ? -0.362 -27.839 9.660 1.00 19.95 104 PRO A CA 1
ATOM 788 C C . PRO A 1 104 ? 0.278 -27.246 10.902 1.00 21.37 104 PRO A C 1
ATOM 789 O O . PRO A 1 104 ? 1.059 -27.914 11.596 1.00 24.05 104 PRO A O 1
ATOM 793 N N . PRO A 1 105 ? -0.032 -25.983 11.211 1.00 17.63 105 PRO A N 1
ATOM 794 C CA . PRO A 1 105 ? 0.530 -25.372 12.409 1.00 18.76 105 PRO A CA 1
ATOM 795 C C . PRO A 1 105 ? -0.150 -25.914 13.651 1.00 19.27 105 PRO A C 1
ATOM 796 O O . PRO A 1 105 ? -1.294 -26.394 13.592 1.00 20.21 105 PRO A O 1
ATOM 800 N N . PRO A 1 106 ? 0.521 -25.869 14.804 1.00 18.79 106 PRO A N 1
ATOM 801 C CA . PRO A 1 106 ? -0.147 -26.301 16.043 1.00 19.59 106 PRO A CA 1
ATOM 802 C C . PRO A 1 106 ? -1.253 -25.359 16.485 1.00 23.61 106 PRO A C 1
ATOM 803 O O . PRO A 1 106 ? -2.187 -25.796 17.168 1.00 25.32 106 PRO A O 1
ATOM 807 N N . THR A 1 107 ? -1.175 -24.078 16.129 1.00 23.83 107 THR A N 1
ATOM 808 C CA . THR A 1 107 ? -2.242 -23.130 16.421 1.00 26.27 107 THR A CA 1
ATOM 809 C C . THR A 1 107 ? -2.487 -22.260 15.197 1.00 22.13 107 THR A C 1
ATOM 810 O O . THR A 1 107 ? -1.625 -22.113 14.328 1.00 21.76 107 THR A O 1
ATOM 814 N N . LEU A 1 108 ? -3.682 -21.673 15.149 1.00 20.30 108 LEU A N 1
ATOM 815 C CA . LEU A 1 108 ? -4.124 -20.867 14.020 1.00 21.31 108 LEU A CA 1
ATOM 816 C C . LEU A 1 108 ? -5.050 -19.778 14.542 1.00 25.74 108 LEU A C 1
ATOM 817 O O . LEU A 1 108 ? -5.849 -20.023 15.449 1.00 29.88 108 LEU A O 1
ATOM 822 N N . TRP A 1 109 ? -4.936 -18.578 13.977 1.00 23.62 109 TRP A N 1
ATOM 823 C CA . TRP A 1 109 ? -5.854 -17.487 14.279 1.00 25.74 109 TRP A CA 1
ATOM 824 C C . TRP A 1 109 ? -6.914 -17.402 13.187 1.00 25.72 109 TRP A C 1
ATOM 825 O O . TRP A 1 109 ? -6.585 -17.342 12.000 1.00 28.50 109 TRP A O 1
ATOM 836 N N . PHE A 1 110 ? -8.183 -17.418 13.590 1.00 28.40 110 PHE A N 1
ATOM 837 C CA . PHE A 1 110 ? -9.315 -17.174 12.696 1.00 30.92 110 PHE A CA 1
ATOM 838 C C . PHE A 1 110 ? -10.032 -15.963 13.278 1.00 32.75 110 PHE A C 1
ATOM 839 O O . PHE A 1 110 ? -10.927 -16.107 14.113 1.00 31.07 110 PHE A O 1
ATOM 847 N N . VAL A 1 111 ? -9.622 -14.774 12.843 1.00 35.14 111 VAL A N 1
ATOM 848 C CA . VAL A 1 111 ? -10.046 -13.518 13.454 1.00 31.55 111 VAL A CA 1
ATOM 849 C C . VAL A 1 111 ? -11.298 -13.020 12.738 1.00 36.49 111 VAL A C 1
ATOM 850 O O . VAL A 1 111 ? -11.238 -12.586 11.585 1.00 30.87 111 VAL A O 1
ATOM 854 N N . LEU A 1 112 ? -12.434 -13.068 13.430 1.00 40.84 112 LEU A N 1
ATOM 855 C CA . LEU A 1 112 ? -13.709 -12.600 12.889 1.00 42.27 112 LEU A CA 1
ATOM 856 C C . LEU A 1 112 ? -14.056 -11.206 13.394 1.00 47.97 112 LEU A C 1
ATOM 857 O O . LEU A 1 112 ? -15.221 -10.904 13.666 1.00 53.95 112 LEU A O 1
ATOM 862 N N . GLU A 1 113 ? -13.041 -10.358 13.518 1.00 50.35 113 GLU A N 1
ATOM 863 C CA . GLU A 1 113 ? -13.236 -8.992 13.991 1.00 53.51 113 GLU A CA 1
ATOM 864 C C . GLU A 1 113 ? -14.292 -8.268 13.163 1.00 60.92 113 GLU A C 1
ATOM 865 O O . GLU A 1 113 ? -14.154 -8.128 11.948 1.00 62.76 113 GLU A O 1
#

Secondary structure (DSSP, 8-state):
--GGGEE-SHHHHHHHHHHHHHHT--EEEEETTEEEEE-EEEEETTEEEEEPPSSHHHHHHHHH-S-EEEEEEETTEEEEEEES--EEEEETTEEEEEE---S-EEEE--